Protein AF-A0A2V5VW15-F1 (afdb_monomer_lite)

Sequence (109 aa):
EGYFVGVEDPTFFDARCTRFLGVNYDDLVKRTLEGGSDDEILEWCFGRGRRPSAEEIGIWNAFLSKRGWRDEASADLEAAKKRSGLGDRVDIQTWIDLHDAEEGRTPRK

Secondary structure (DSSP, 8-state):
-----SSS-TTSHHHHHHHHHT--HHHHHHHHHT---HHHHHHHHHHHS----HHHHHHHHHHHTTTTSSSTTHHHHHHHHHHTT-TT-TT--SHHHHHHHHTTPPPP-

Foldseek 3Di:
DDDPLLPPDCPDPLNVVCVLLQHDSVVLVVVPVVPDDPVVSSVVSCVRGNDDDPVSVVVVCVCQLQALAVDPCVVVQCVVCVVLVNNVPPQQRHPVCVVCVSVVHHRDD

Radius of gyration: 15.57 Å; chains: 1; bounding box: 35×26×39 Å

pLDDT: mean 91.29, std 12.75, range [34.44, 98.44]

Structure (mmCIF, N/CA/C/O backbone):
data_AF-A0A2V5VW15-F1
#
_entry.id   AF-A0A2V5VW15-F1
#
loop_
_atom_site.group_PDB
_atom_site.id
_atom_site.type_symbol
_atom_site.label_atom_id
_atom_site.label_alt_id
_atom_site.label_comp_id
_atom_site.label_asym_id
_atom_site.label_entity_id
_atom_site.label_seq_id
_atom_site.pdbx_PDB_ins_code
_atom_site.Cartn_x
_atom_site.Cartn_y
_atom_site.Cartn_z
_atom_site.occupancy
_atom_site.B_iso_or_equiv
_atom_site.auth_seq_id
_atom_site.auth_comp_id
_atom_site.auth_asym_id
_atom_site.auth_atom_id
_atom_site.pdbx_PDB_model_num
ATOM 1 N N . GLU A 1 1 ? 17.199 -6.589 10.413 1.00 34.44 1 GLU A N 1
ATOM 2 C CA . GLU A 1 1 ? 16.660 -5.222 10.568 1.00 34.44 1 GLU A CA 1
ATOM 3 C C . GLU A 1 1 ? 16.200 -4.771 9.194 1.00 34.44 1 GLU A C 1
ATOM 5 O O . GLU A 1 1 ? 17.022 -4.789 8.289 1.00 34.44 1 GLU A O 1
ATOM 10 N N . GLY A 1 2 ? 14.905 -4.532 8.975 1.00 42.84 2 GLY A N 1
ATOM 11 C CA . GLY A 1 2 ? 14.427 -4.232 7.616 1.00 42.84 2 GLY A CA 1
ATOM 12 C C . GLY A 1 2 ? 12.933 -4.408 7.375 1.00 42.84 2 GLY A C 1
ATOM 13 O O . GLY A 1 2 ? 12.551 -4.745 6.262 1.00 42.84 2 GLY A O 1
ATOM 14 N N . TYR A 1 3 ? 12.090 -4.225 8.393 1.00 41.72 3 TYR A N 1
ATOM 15 C CA . TYR A 1 3 ? 10.654 -4.116 8.152 1.00 41.72 3 TYR A CA 1
ATOM 16 C C . TYR A 1 3 ? 10.315 -2.634 8.043 1.00 41.72 3 TYR A C 1
ATOM 18 O O . TYR A 1 3 ? 10.611 -1.860 8.952 1.00 41.72 3 TYR A O 1
ATOM 26 N N . PHE A 1 4 ? 9.756 -2.241 6.906 1.00 49.84 4 PHE A N 1
ATOM 27 C CA . PHE A 1 4 ? 9.346 -0.878 6.609 1.00 49.84 4 PHE A CA 1
ATOM 28 C C . PHE A 1 4 ? 8.139 -0.501 7.477 1.00 49.84 4 PHE A C 1
ATOM 30 O O . PHE A 1 4 ? 7.005 -0.573 7.028 1.00 49.84 4 PHE A O 1
ATOM 37 N N . VAL A 1 5 ? 8.378 -0.106 8.730 1.00 50.09 5 VAL A N 1
ATOM 38 C CA . VAL A 1 5 ? 7.361 0.176 9.766 1.00 50.09 5 VAL A CA 1
ATOM 39 C C . VAL A 1 5 ? 6.499 1.424 9.502 1.00 50.09 5 VAL A C 1
ATOM 41 O O . VAL A 1 5 ? 6.013 2.054 10.431 1.00 50.09 5 VAL A O 1
ATOM 44 N N . GLY A 1 6 ? 6.322 1.838 8.246 1.00 53.62 6 GLY A N 1
ATOM 45 C CA . GLY A 1 6 ? 5.384 2.895 7.849 1.00 53.62 6 GLY A CA 1
ATOM 46 C C . GLY A 1 6 ? 5.649 4.307 8.397 1.00 53.62 6 GLY A C 1
ATOM 47 O O . GLY A 1 6 ? 4.920 5.226 8.038 1.00 53.62 6 GLY A O 1
ATOM 48 N N . VAL A 1 7 ? 6.664 4.516 9.242 1.00 61.59 7 VAL A N 1
ATOM 49 C CA . VAL A 1 7 ? 6.944 5.821 9.872 1.00 61.59 7 VAL A CA 1
ATOM 50 C C . VAL A 1 7 ? 8.191 6.520 9.329 1.00 61.59 7 VAL A C 1
ATOM 52 O O . VAL A 1 7 ? 8.267 7.743 9.398 1.00 61.59 7 VAL A O 1
ATOM 55 N N . GLU A 1 8 ? 9.145 5.778 8.760 1.00 71.38 8 GLU A N 1
ATOM 56 C CA . GLU A 1 8 ? 10.413 6.347 8.273 1.00 71.38 8 GLU A CA 1
ATOM 57 C C . GLU A 1 8 ? 10.287 6.989 6.888 1.00 71.38 8 GLU A C 1
ATOM 59 O O . GLU A 1 8 ? 10.865 8.048 6.644 1.00 71.38 8 GLU A O 1
ATOM 64 N N . ASP A 1 9 ? 9.493 6.388 5.997 1.00 79.44 9 ASP A N 1
ATOM 65 C CA . ASP A 1 9 ? 9.215 6.929 4.669 1.00 79.44 9 ASP A CA 1
ATOM 66 C C . ASP A 1 9 ? 7.695 7.083 4.470 1.00 79.44 9 ASP A C 1
ATOM 68 O O . ASP A 1 9 ? 6.958 6.088 4.440 1.00 79.44 9 ASP A O 1
ATOM 72 N N . PRO A 1 10 ? 7.185 8.320 4.294 1.00 80.31 10 PRO A N 1
ATOM 73 C CA . PRO A 1 10 ? 5.757 8.569 4.111 1.00 80.31 10 PRO A CA 1
ATOM 74 C C . PRO A 1 10 ? 5.191 7.973 2.813 1.00 80.31 10 PRO A C 1
ATOM 76 O O . PRO A 1 10 ? 3.962 7.970 2.635 1.00 80.31 10 PRO A O 1
ATOM 79 N N . THR A 1 11 ? 6.058 7.512 1.905 1.00 84.31 11 THR A N 1
ATOM 80 C CA . THR A 1 11 ? 5.701 6.893 0.632 1.00 84.31 11 THR A CA 1
ATOM 81 C C . THR A 1 11 ? 5.426 5.393 0.732 1.00 84.31 11 THR A C 1
ATOM 83 O O . THR A 1 11 ? 4.807 4.864 -0.198 1.00 84.31 11 THR A O 1
ATOM 86 N N . PHE A 1 12 ? 5.786 4.734 1.840 1.00 87.94 12 PHE A N 1
ATOM 87 C CA . PHE A 1 12 ? 5.498 3.316 2.066 1.00 87.94 12 PHE A CA 1
ATOM 88 C C . PHE A 1 12 ? 4.003 3.027 2.186 1.00 87.94 12 PHE A C 1
ATOM 90 O O . PHE A 1 12 ? 3.201 3.886 2.565 1.00 87.94 12 PHE A O 1
ATOM 97 N N . PHE A 1 13 ? 3.615 1.795 1.856 1.00 91.81 13 PHE A N 1
ATOM 98 C CA . PHE A 1 13 ? 2.209 1.398 1.831 1.00 91.81 13 PHE A CA 1
ATOM 99 C C . PHE A 1 13 ? 1.540 1.496 3.194 1.00 91.81 13 PHE A C 1
ATOM 101 O O . PHE A 1 13 ? 0.457 2.072 3.267 1.00 91.81 13 PHE A O 1
ATOM 108 N N . ASP A 1 14 ? 2.207 1.081 4.266 1.00 90.81 14 ASP A N 1
ATOM 109 C CA . ASP A 1 14 ? 1.658 1.175 5.621 1.00 90.81 14 ASP A CA 1
ATOM 110 C C . ASP A 1 14 ? 1.443 2.635 6.045 1.00 90.81 14 ASP A C 1
ATOM 112 O O . ASP A 1 14 ? 0.385 2.997 6.570 1.00 90.81 14 ASP A O 1
ATOM 116 N N . ALA A 1 15 ? 2.397 3.512 5.713 1.00 89.75 15 ALA A N 1
ATOM 117 C CA . ALA A 1 15 ? 2.302 4.954 5.941 1.00 89.75 15 ALA A CA 1
ATOM 118 C C . ALA A 1 15 ? 1.106 5.569 5.200 1.00 89.75 15 ALA A C 1
ATOM 120 O O . ALA A 1 15 ? 0.376 6.422 5.712 1.00 89.75 15 ALA A O 1
ATOM 121 N N . ARG A 1 16 ? 0.906 5.155 3.945 1.00 92.50 16 ARG A N 1
ATOM 122 C CA . ARG A 1 16 ? -0.195 5.639 3.110 1.00 92.50 16 ARG A CA 1
ATOM 123 C C . ARG A 1 16 ? -1.539 5.074 3.556 1.00 92.50 16 ARG A C 1
ATOM 125 O O . ARG A 1 16 ? -2.500 5.835 3.584 1.00 92.50 16 ARG A O 1
ATOM 132 N N . CYS A 1 17 ? -1.596 3.805 3.947 1.00 94.88 17 CYS A N 1
ATOM 133 C CA . CYS A 1 17 ? -2.798 3.138 4.437 1.00 94.88 17 CYS A CA 1
ATOM 134 C C . CYS A 1 17 ? -3.282 3.759 5.754 1.00 94.88 17 CYS A C 1
ATOM 136 O O . CYS A 1 17 ? -4.435 4.171 5.864 1.00 94.88 17 CYS A O 1
ATOM 138 N N . THR A 1 18 ? -2.385 3.938 6.726 1.00 93.69 18 THR A N 1
ATOM 139 C CA . THR A 1 18 ? -2.719 4.577 8.010 1.00 93.69 18 THR A CA 1
ATOM 140 C C . THR A 1 18 ? -3.194 6.018 7.829 1.00 93.69 18 THR A C 1
ATOM 142 O O . THR A 1 18 ? -4.206 6.408 8.410 1.00 93.69 18 THR A O 1
ATOM 145 N N . ARG A 1 19 ? -2.570 6.792 6.931 1.00 92.69 19 ARG A N 1
ATOM 146 C CA . ARG A 1 19 ? -3.049 8.135 6.556 1.00 92.69 19 ARG A CA 1
ATOM 147 C C . ARG A 1 19 ? -4.397 8.106 5.841 1.00 92.69 19 ARG A C 1
ATOM 149 O O . ARG A 1 19 ? -5.244 8.952 6.113 1.00 92.69 19 ARG A O 1
ATOM 156 N N . PHE A 1 20 ? -4.606 7.144 4.945 1.00 95.75 20 PHE A N 1
ATOM 157 C CA . PHE A 1 20 ? -5.882 6.948 4.265 1.00 95.75 20 PHE A CA 1
ATOM 158 C C . PHE A 1 20 ? -7.004 6.647 5.265 1.00 95.75 20 PHE A C 1
ATOM 160 O O . PHE A 1 20 ? -8.093 7.188 5.103 1.00 95.75 20 PHE A O 1
ATOM 167 N N . LEU A 1 21 ? -6.732 5.879 6.323 1.00 96.62 21 LEU A N 1
ATOM 168 C CA . LEU A 1 21 ? -7.676 5.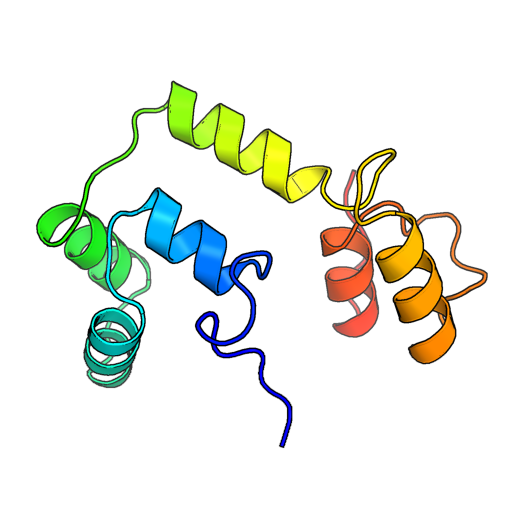584 7.408 1.00 96.62 21 LEU A CA 1
ATOM 169 C C . LEU A 1 21 ? -7.721 6.660 8.507 1.00 96.62 21 LEU A C 1
ATOM 171 O O . LEU A 1 21 ? -8.620 6.641 9.341 1.00 96.62 21 LEU A O 1
ATOM 175 N N . GLY A 1 22 ? -6.789 7.617 8.513 1.00 95.38 22 GLY A N 1
ATOM 176 C CA . GLY A 1 22 ? -6.691 8.650 9.547 1.00 95.38 22 GLY A CA 1
ATOM 177 C C . GLY A 1 22 ? -6.269 8.114 10.919 1.00 95.38 22 GLY A C 1
ATOM 178 O O . GLY A 1 22 ? -6.671 8.672 11.936 1.00 95.38 22 GLY A O 1
ATOM 179 N N . VAL A 1 23 ? -5.494 7.030 10.958 1.00 94.88 23 VAL A N 1
ATOM 180 C CA . VAL A 1 23 ? -5.072 6.346 12.189 1.00 94.88 23 VAL A CA 1
ATOM 181 C C . VAL A 1 23 ? -3.567 6.521 12.391 1.00 94.88 23 VAL A C 1
ATOM 183 O O . VAL A 1 23 ? -2.802 6.540 11.430 1.00 94.88 23 VAL A O 1
ATOM 186 N N . ASN A 1 24 ? -3.124 6.663 13.641 1.00 91.38 24 ASN A N 1
ATOM 187 C CA . ASN A 1 24 ? -1.700 6.644 13.971 1.00 91.38 24 ASN A CA 1
ATOM 188 C C . ASN A 1 24 ? -1.158 5.201 13.921 1.00 91.38 24 ASN A C 1
ATOM 190 O O . ASN A 1 24 ? -1.772 4.293 14.479 1.00 91.38 24 ASN A O 1
ATOM 194 N N .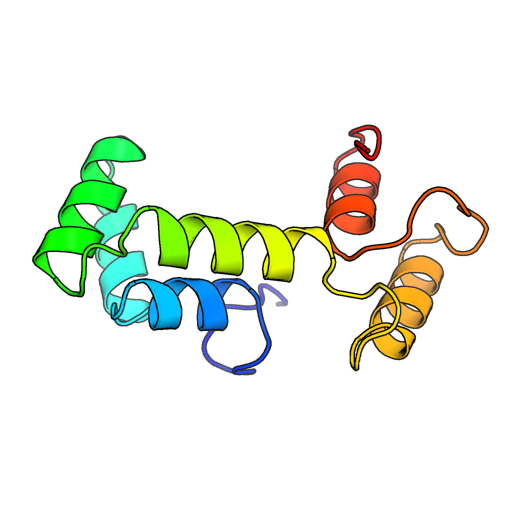 TYR A 1 25 ? -0.008 4.994 13.273 1.00 90.56 25 TYR A N 1
ATOM 195 C CA . TYR A 1 25 ? 0.583 3.664 13.097 1.00 90.56 25 TYR A CA 1
ATOM 196 C C . TYR A 1 25 ? 0.909 2.970 14.431 1.00 90.56 25 TYR A C 1
ATOM 198 O O . TYR A 1 25 ? 0.561 1.806 14.605 1.00 90.56 25 TYR A O 1
ATOM 206 N N . ASP A 1 26 ? 1.491 3.679 15.403 1.00 90.31 26 ASP A N 1
ATOM 207 C CA . ASP A 1 26 ? 1.863 3.093 16.699 1.00 90.31 26 ASP A CA 1
ATOM 208 C C . ASP A 1 26 ? 0.635 2.660 17.510 1.00 90.31 26 ASP A C 1
ATOM 210 O O . ASP A 1 26 ? 0.672 1.653 18.220 1.00 90.31 26 ASP A O 1
ATOM 214 N N . ASP A 1 27 ? -0.469 3.404 17.401 1.00 93.12 27 ASP A N 1
ATOM 215 C CA . ASP A 1 27 ? -1.746 3.025 18.010 1.00 93.12 27 ASP A CA 1
ATOM 216 C C . ASP A 1 27 ? -2.329 1.773 17.334 1.00 93.12 27 ASP A C 1
ATOM 218 O O . ASP A 1 27 ? -2.813 0.875 18.026 1.00 93.12 27 ASP A O 1
ATOM 222 N N . LEU A 1 28 ? -2.244 1.680 16.001 1.00 94.25 28 LEU A N 1
ATOM 223 C CA . LEU A 1 28 ? -2.681 0.496 15.256 1.00 94.25 28 LEU A CA 1
ATOM 224 C C . LEU A 1 28 ? -1.845 -0.739 15.618 1.00 94.25 28 LEU A C 1
ATOM 226 O O . LEU A 1 28 ? -2.415 -1.797 15.862 1.00 94.25 28 LEU A O 1
ATOM 230 N N . VAL A 1 29 ? -0.518 -0.616 15.730 1.00 93.81 29 VAL A N 1
ATOM 231 C CA . VAL A 1 29 ? 0.354 -1.728 16.153 1.00 93.81 29 VAL A CA 1
ATOM 232 C C . VAL A 1 29 ? -0.073 -2.266 17.516 1.00 93.81 29 VAL A C 1
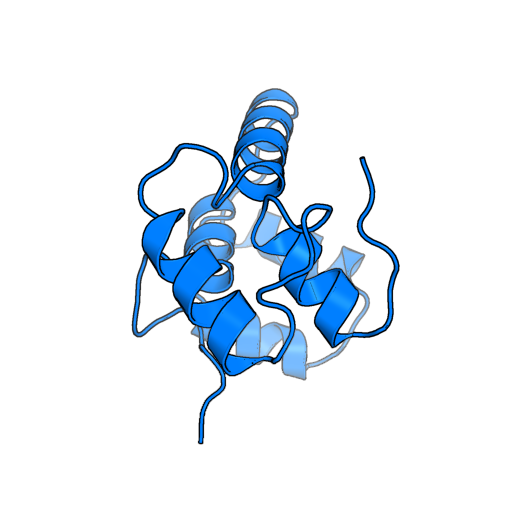ATOM 234 O O . VAL A 1 29 ? -0.254 -3.474 17.668 1.00 93.81 29 VAL A O 1
ATOM 237 N N . LYS A 1 30 ? -0.279 -1.382 18.501 1.00 95.62 30 LYS A N 1
ATOM 238 C CA . LYS A 1 30 ? -0.741 -1.787 19.837 1.00 95.62 30 LYS A CA 1
ATOM 239 C C . LYS A 1 30 ? -2.081 -2.513 19.758 1.00 95.62 30 LYS A C 1
ATOM 241 O O . LYS A 1 30 ? -2.198 -3.599 20.314 1.00 95.62 30 LYS A O 1
ATOM 246 N N . ARG A 1 31 ? -3.050 -1.957 19.019 1.00 96.19 31 ARG A N 1
ATOM 247 C CA . ARG A 1 31 ? -4.372 -2.572 18.851 1.00 96.19 31 ARG A CA 1
ATOM 248 C C . ARG A 1 31 ? -4.285 -3.955 18.207 1.00 96.19 31 ARG A C 1
ATOM 250 O O . ARG A 1 31 ? -4.964 -4.866 18.666 1.00 96.19 31 ARG A O 1
ATOM 257 N N . THR A 1 32 ? -3.478 -4.127 17.165 1.00 95.44 32 THR A N 1
ATOM 258 C CA . THR A 1 32 ? -3.326 -5.415 16.472 1.00 95.44 32 THR A CA 1
ATOM 259 C C . THR A 1 32 ? -2.694 -6.476 17.376 1.00 95.44 32 THR A C 1
ATOM 261 O O . THR A 1 32 ? -3.106 -7.633 17.345 1.00 95.44 32 THR A O 1
ATOM 264 N N . LEU A 1 33 ? -1.735 -6.095 18.228 1.00 97.19 33 LEU A N 1
ATOM 265 C CA . LEU A 1 33 ? -1.078 -7.013 19.169 1.00 97.19 33 LEU A CA 1
ATOM 266 C C . LEU A 1 33 ? -2.004 -7.529 20.283 1.00 97.19 33 LEU A C 1
ATOM 268 O O . LEU A 1 33 ? -1.707 -8.558 20.886 1.00 97.19 33 LEU A O 1
ATOM 272 N N . GLU A 1 34 ? -3.132 -6.862 20.537 1.00 97.44 34 GLU A N 1
ATOM 273 C CA . GLU A 1 34 ? -4.184 -7.360 21.436 1.00 97.44 34 GLU A CA 1
ATOM 274 C C . GLU A 1 34 ? -4.983 -8.531 20.824 1.00 97.44 34 GLU A C 1
ATOM 276 O O . GLU A 1 34 ? -5.734 -9.202 21.533 1.00 97.44 34 GLU A O 1
ATOM 281 N N . GLY A 1 35 ? -4.805 -8.812 19.526 1.00 95.81 35 GLY A N 1
ATOM 282 C CA . GLY A 1 35 ? -5.521 -9.850 18.787 1.00 95.81 35 GLY A CA 1
ATOM 283 C C . GLY A 1 35 ? -6.896 -9.406 18.271 1.00 95.81 35 GLY A C 1
ATOM 284 O O . GLY A 1 35 ? -7.290 -8.241 18.378 1.00 95.81 35 GLY A O 1
ATOM 285 N N . GLY A 1 36 ? -7.630 -10.354 17.686 1.00 95.62 36 GLY A N 1
ATOM 286 C CA . GLY A 1 36 ? -8.919 -10.125 17.023 1.00 95.62 36 GLY A CA 1
ATOM 287 C C . GLY A 1 36 ? -8.881 -10.481 15.538 1.00 95.62 36 GLY A C 1
ATOM 288 O O . GLY A 1 36 ? -7.851 -10.910 15.018 1.00 95.62 36 GLY A O 1
ATOM 289 N N . SER A 1 37 ? -10.021 -10.338 14.870 1.00 97.75 37 SER A N 1
ATOM 290 C CA . SER A 1 37 ? -10.135 -10.513 13.422 1.00 97.75 37 SER A CA 1
ATOM 291 C C . SER A 1 37 ? -9.774 -9.237 12.656 1.00 97.75 37 SER A C 1
ATOM 293 O O . SER A 1 37 ? -9.795 -8.131 13.204 1.00 97.75 37 SER A O 1
ATOM 295 N N . ASP A 1 38 ? -9.505 -9.383 11.359 1.00 96.75 38 ASP A N 1
ATOM 296 C CA . ASP A 1 38 ? -9.257 -8.248 10.464 1.00 96.75 38 ASP A CA 1
ATOM 297 C C . ASP A 1 38 ? -10.438 -7.263 10.454 1.00 96.75 38 ASP A C 1
ATOM 299 O O . ASP A 1 38 ? -10.230 -6.051 10.491 1.00 96.75 38 ASP A O 1
ATOM 303 N N . ASP A 1 39 ? -11.675 -7.771 10.484 1.00 97.62 39 ASP A N 1
ATOM 304 C CA . ASP A 1 39 ? -12.890 -6.949 10.522 1.00 97.62 39 ASP A CA 1
ATOM 305 C C . ASP A 1 39 ? -13.001 -6.152 11.832 1.00 97.62 39 ASP A C 1
ATOM 307 O O . ASP A 1 39 ? -13.379 -4.979 11.820 1.00 97.62 39 ASP A O 1
ATOM 311 N N . GLU A 1 40 ? -12.635 -6.754 12.970 1.00 98.06 40 GLU A N 1
ATOM 312 C CA . GLU A 1 40 ? -12.636 -6.076 14.274 1.00 98.06 40 GLU A CA 1
ATOM 313 C C . GLU A 1 40 ? -11.582 -4.966 14.343 1.00 98.06 40 GLU A C 1
ATOM 315 O O . GLU A 1 40 ? -11.825 -3.900 14.917 1.00 98.06 40 GLU A O 1
ATOM 320 N N . ILE A 1 41 ? -10.405 -5.203 13.762 1.00 98.00 41 ILE A N 1
ATOM 321 C CA . ILE A 1 41 ? -9.333 -4.206 13.694 1.00 98.00 41 ILE A CA 1
ATOM 322 C C . ILE A 1 41 ? -9.716 -3.088 12.715 1.00 98.00 41 ILE A C 1
ATOM 324 O O . ILE A 1 41 ? -9.516 -1.909 13.017 1.00 98.00 41 ILE A O 1
ATOM 328 N N . LEU A 1 42 ? -10.320 -3.423 11.573 1.00 97.12 42 LEU A N 1
ATOM 329 C CA . LEU A 1 42 ? -10.775 -2.445 10.588 1.00 97.12 42 LEU A CA 1
ATOM 330 C C . LEU A 1 42 ? -11.888 -1.545 11.141 1.00 97.12 42 LEU A C 1
ATOM 332 O O . LEU A 1 42 ? -11.834 -0.32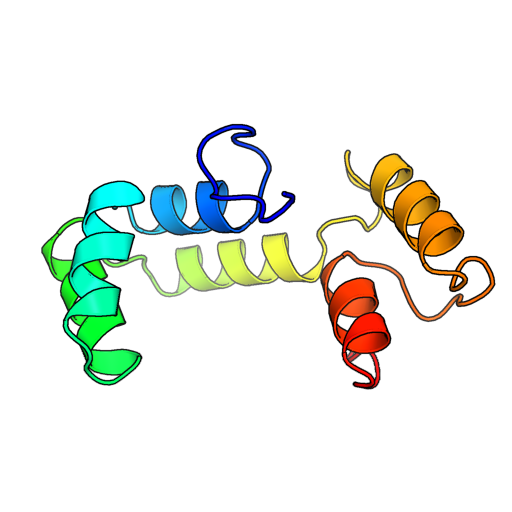5 10.973 1.00 97.12 42 LEU A O 1
ATOM 336 N N . GLU A 1 43 ? -12.867 -2.112 11.846 1.00 98.12 43 GLU A N 1
ATOM 337 C CA . GLU A 1 43 ? -13.918 -1.323 12.495 1.00 98.12 43 GLU A CA 1
ATOM 338 C C . GLU A 1 43 ? -13.337 -0.405 13.579 1.00 98.12 43 GLU A C 1
ATOM 340 O O . GLU A 1 43 ? -13.710 0.767 13.678 1.00 98.12 43 GLU A O 1
ATOM 345 N N . TRP A 1 44 ? -12.351 -0.888 14.341 1.00 98.06 44 TRP A N 1
ATOM 346 C CA . TRP A 1 44 ? -11.620 -0.047 15.288 1.00 98.06 44 TRP A CA 1
ATOM 347 C C . TRP A 1 44 ? -10.913 1.129 14.591 1.00 98.06 44 TRP A C 1
ATOM 349 O O . TRP A 1 44 ? -11.007 2.266 15.064 1.00 98.06 44 TRP A O 1
ATOM 359 N N . CYS A 1 45 ? -10.276 0.897 13.437 1.00 97.69 45 CYS A N 1
ATOM 360 C CA . CYS A 1 45 ? -9.668 1.962 12.635 1.00 97.69 45 CYS A CA 1
ATOM 361 C C . CYS A 1 45 ? -10.700 3.019 12.222 1.00 97.69 45 CYS A C 1
ATOM 363 O O . CYS A 1 45 ? -10.427 4.215 12.330 1.00 97.69 45 CYS A O 1
ATOM 365 N N . PHE A 1 46 ? -11.898 2.602 11.801 1.00 97.56 46 PHE A N 1
ATOM 366 C CA . PHE A 1 46 ? -12.974 3.526 11.436 1.00 97.56 46 PHE A CA 1
ATOM 367 C C . PHE A 1 46 ? -13.469 4.363 12.617 1.00 97.56 46 PHE A C 1
ATOM 369 O O . PHE A 1 46 ? -13.781 5.539 12.428 1.00 97.56 46 PHE A O 1
ATOM 376 N N . GLY A 1 47 ? -13.523 3.783 13.819 1.00 96.62 47 GLY A N 1
ATOM 377 C CA . GLY A 1 47 ? -13.908 4.495 15.038 1.00 96.62 47 GLY A CA 1
ATOM 378 C C . GLY A 1 47 ? -12.84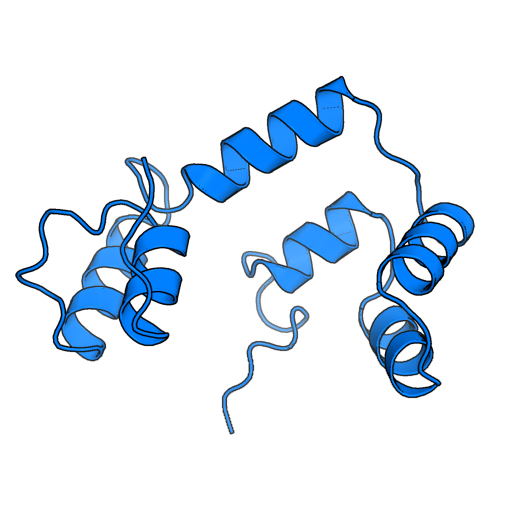6 5.475 15.548 1.00 96.62 47 GLY A C 1
ATOM 379 O O . GLY A 1 47 ? -13.188 6.499 16.138 1.00 96.62 47 GLY A O 1
ATOM 380 N N . ARG A 1 48 ? -11.557 5.181 15.330 1.00 94.25 48 ARG A N 1
ATOM 381 C CA . ARG A 1 48 ? -10.433 6.016 15.789 1.00 94.25 48 ARG A CA 1
ATOM 382 C C . ARG A 1 48 ? -10.036 7.104 14.790 1.00 94.25 48 ARG A C 1
ATOM 384 O O . ARG A 1 48 ? -9.589 8.168 15.214 1.00 94.25 48 ARG A O 1
ATOM 391 N N . GLY A 1 49 ? -10.161 6.815 13.499 1.00 95.69 49 GLY A N 1
ATOM 392 C CA . GLY A 1 49 ? -9.796 7.699 12.399 1.00 95.69 49 GLY A CA 1
ATOM 393 C C . GLY A 1 49 ? -11.020 8.125 11.601 1.00 95.69 49 GLY A C 1
ATOM 394 O O . GLY A 1 49 ? -11.828 8.935 12.055 1.00 95.69 49 GLY A O 1
ATOM 395 N N . ARG A 1 50 ? -11.145 7.597 10.383 1.00 96.06 50 ARG A N 1
ATOM 396 C CA . ARG A 1 50 ? -12.288 7.851 9.503 1.00 96.06 50 ARG A CA 1
ATOM 397 C C . ARG A 1 50 ? -12.712 6.587 8.770 1.00 96.06 50 ARG A C 1
ATOM 399 O O . ARG A 1 50 ? -11.902 5.698 8.528 1.00 96.06 50 ARG A O 1
ATOM 406 N N . ARG A 1 51 ? -13.966 6.568 8.320 1.00 97.88 51 ARG A N 1
ATOM 407 C CA . ARG A 1 51 ? -14.487 5.574 7.378 1.00 97.88 51 ARG A CA 1
ATOM 408 C C . ARG A 1 51 ? -14.528 6.177 5.970 1.00 97.88 51 ARG A C 1
ATOM 410 O O . ARG A 1 51 ? -15.372 7.041 5.733 1.00 97.88 51 ARG A O 1
ATOM 417 N N . PRO A 1 52 ? -13.639 5.766 5.051 1.00 97.81 52 PRO A N 1
ATOM 418 C CA . PRO A 1 52 ? -13.660 6.269 3.685 1.00 97.81 52 PRO A CA 1
ATOM 419 C C . PRO A 1 52 ? -14.947 5.865 2.955 1.00 97.81 52 PRO A C 1
ATOM 421 O O . PRO A 1 52 ? -15.520 4.803 3.209 1.00 97.81 52 PRO A O 1
ATOM 424 N N . SER A 1 53 ? -15.401 6.711 2.035 1.00 98.25 53 SER A N 1
ATOM 425 C CA . SER A 1 53 ? -16.537 6.419 1.165 1.00 98.25 53 SER A CA 1
ATOM 426 C C . SER A 1 53 ? -16.190 5.341 0.131 1.00 98.25 53 SER A C 1
ATOM 428 O O . SER A 1 53 ? -15.022 5.046 -0.125 1.00 98.25 53 SER A O 1
ATOM 430 N N . ALA A 1 54 ? -17.208 4.779 -0.527 1.00 98.19 54 ALA A N 1
ATOM 431 C CA . ALA A 1 54 ? -16.996 3.818 -1.611 1.00 98.19 54 ALA A CA 1
ATOM 432 C C . ALA A 1 54 ? -16.142 4.394 -2.759 1.00 98.19 54 ALA A C 1
ATOM 434 O O . ALA A 1 54 ? -15.322 3.680 -3.334 1.00 98.19 54 ALA A O 1
ATOM 435 N N . GLU A 1 55 ? -16.298 5.685 -3.067 1.00 98.44 55 GLU A N 1
ATOM 436 C CA . GLU A 1 55 ? -15.486 6.373 -4.077 1.00 98.44 55 GLU A CA 1
ATOM 437 C C . GLU A 1 55 ? -14.026 6.493 -3.630 1.00 98.44 55 GLU A C 1
ATOM 439 O O . GLU A 1 55 ? -13.118 6.149 -4.385 1.00 98.44 55 GLU A O 1
ATOM 444 N N . GLU A 1 56 ? -13.788 6.911 -2.385 1.00 98.19 56 GLU A N 1
ATOM 445 C CA . GLU A 1 56 ? -12.435 7.039 -1.838 1.00 98.19 56 GLU A CA 1
ATOM 446 C C . GLU A 1 56 ? -11.713 5.688 -1.787 1.00 98.19 56 GLU A C 1
ATOM 448 O O . GLU A 1 56 ? -10.529 5.615 -2.115 1.00 98.19 56 GLU A O 1
ATOM 453 N N . ILE A 1 57 ? -12.427 4.613 -1.434 1.00 98.06 57 ILE A N 1
ATOM 454 C CA . ILE A 1 57 ? -11.916 3.235 -1.484 1.00 98.06 57 ILE A CA 1
ATOM 455 C C . ILE A 1 57 ? -11.570 2.847 -2.924 1.00 98.06 57 ILE A C 1
ATOM 457 O O . ILE A 1 57 ? -10.505 2.283 -3.168 1.00 98.06 57 ILE A O 1
ATOM 461 N N . GLY A 1 58 ? -12.433 3.171 -3.890 1.00 98.25 58 GLY A N 1
ATOM 462 C CA . GLY A 1 58 ? -12.176 2.916 -5.307 1.00 98.25 58 GLY A CA 1
ATOM 463 C C . GLY A 1 58 ? -10.913 3.618 -5.812 1.00 98.25 58 GLY A C 1
ATOM 464 O O . GLY A 1 58 ? -10.070 2.988 -6.452 1.00 98.25 58 GLY A O 1
ATOM 465 N N . ILE A 1 59 ? -10.745 4.899 -5.474 1.00 98.06 59 ILE A N 1
ATOM 466 C CA . ILE A 1 59 ? -9.557 5.691 -5.824 1.00 98.06 59 ILE A CA 1
ATOM 467 C C . ILE A 1 59 ? -8.306 5.110 -5.158 1.00 98.06 59 ILE A C 1
ATOM 469 O O . ILE A 1 59 ? -7.286 4.931 -5.824 1.00 98.06 59 ILE A O 1
ATOM 473 N N . TRP A 1 60 ? -8.384 4.778 -3.868 1.00 97.25 60 TRP A N 1
ATOM 474 C CA . TRP A 1 60 ? -7.283 4.169 -3.122 1.00 97.25 60 TRP A CA 1
ATOM 475 C C . TRP A 1 60 ? -6.836 2.838 -3.733 1.00 97.25 60 TRP A C 1
ATOM 477 O O . TRP A 1 60 ? -5.652 2.653 -4.013 1.00 97.25 60 TRP A O 1
ATOM 487 N N . ASN A 1 61 ? -7.781 1.944 -4.024 1.00 96.12 61 ASN A N 1
ATOM 488 C CA . ASN A 1 61 ? -7.493 0.654 -4.644 1.00 96.12 61 ASN A CA 1
ATOM 489 C C . ASN A 1 61 ? -6.886 0.826 -6.043 1.00 96.12 61 ASN A C 1
ATOM 491 O O . ASN A 1 61 ? -5.931 0.133 -6.393 1.00 96.12 61 ASN A O 1
ATOM 495 N N . ALA A 1 62 ? -7.394 1.770 -6.841 1.00 95.94 62 ALA A N 1
ATOM 496 C CA . ALA A 1 62 ? -6.852 2.069 -8.165 1.00 95.94 62 ALA A CA 1
ATOM 497 C C . ALA A 1 62 ? -5.431 2.652 -8.104 1.00 95.94 62 ALA A C 1
ATOM 499 O O . ALA A 1 62 ? -4.614 2.349 -8.971 1.00 95.94 62 ALA A O 1
ATOM 500 N N . PHE A 1 63 ? -5.138 3.474 -7.095 1.00 95.38 63 PHE A N 1
ATOM 501 C CA . PHE A 1 63 ? -3.795 3.988 -6.840 1.00 95.38 63 PHE A CA 1
ATOM 502 C C . PHE A 1 63 ? -2.838 2.856 -6.445 1.00 95.38 63 PHE A C 1
ATOM 504 O O . PHE A 1 63 ? -1.791 2.692 -7.068 1.00 95.38 63 PHE A O 1
ATOM 511 N N . LEU A 1 64 ? -3.209 2.048 -5.447 1.00 94.31 64 LEU A N 1
ATOM 512 C CA . LEU A 1 64 ? -2.341 1.006 -4.898 1.00 94.31 64 LEU A CA 1
ATOM 513 C C . LEU A 1 64 ? -2.047 -0.093 -5.930 1.00 94.31 64 LEU A C 1
ATOM 515 O O . LEU A 1 64 ? -0.893 -0.470 -6.112 1.00 94.31 64 LEU A O 1
ATOM 519 N N . SER A 1 65 ? -3.074 -0.536 -6.665 1.00 94.44 65 SER A N 1
ATOM 520 C CA . SER A 1 65 ? -2.959 -1.572 -7.707 1.00 94.44 65 SER A CA 1
ATOM 521 C C . SER A 1 65 ? -2.101 -1.179 -8.904 1.00 94.44 65 SER A C 1
ATOM 523 O O . SER A 1 65 ? -1.707 -2.051 -9.664 1.00 94.44 65 SER A O 1
ATOM 525 N N . LYS A 1 66 ? -1.806 0.111 -9.092 1.00 95.69 66 LYS A N 1
ATOM 526 C CA . LYS A 1 66 ? -0.995 0.611 -10.213 1.00 95.69 66 LYS A CA 1
ATOM 527 C C . LYS A 1 66 ? 0.334 1.202 -9.764 1.00 95.69 66 LYS A C 1
ATOM 529 O O . LYS A 1 66 ? 1.086 1.690 -10.605 1.00 95.69 66 LYS A O 1
ATOM 534 N N . ARG A 1 67 ? 0.644 1.171 -8.464 1.00 95.69 67 ARG A N 1
ATOM 535 C CA . ARG A 1 67 ? 1.881 1.756 -7.951 1.00 95.69 67 ARG A CA 1
ATOM 536 C C . ARG A 1 67 ? 3.093 1.088 -8.602 1.00 95.69 67 ARG A C 1
ATOM 538 O O . ARG A 1 67 ? 3.242 -0.131 -8.547 1.00 95.69 67 ARG A O 1
ATOM 545 N N . GLY A 1 68 ? 3.991 1.896 -9.152 1.00 95.44 68 GLY A N 1
ATOM 546 C CA . GLY A 1 68 ? 5.169 1.458 -9.898 1.00 95.44 68 GLY A CA 1
ATOM 547 C C . GLY A 1 68 ? 4.946 1.410 -11.411 1.00 95.44 68 GLY A C 1
ATOM 548 O O . GLY A 1 68 ? 5.922 1.382 -12.161 1.00 95.44 68 GLY A O 1
ATOM 549 N N . TRP A 1 69 ? 3.701 1.485 -11.891 1.00 96.56 69 TRP A N 1
ATOM 550 C CA . TRP A 1 69 ? 3.399 1.507 -13.319 1.00 96.56 69 TRP A CA 1
ATOM 551 C C . TRP A 1 69 ? 3.265 2.938 -13.842 1.00 96.56 69 TRP A C 1
ATOM 553 O O . TRP A 1 69 ? 2.251 3.605 -13.641 1.00 96.56 69 TRP A O 1
ATOM 563 N N . ARG A 1 70 ? 4.288 3.391 -14.579 1.00 95.69 70 ARG A N 1
ATOM 564 C CA . ARG A 1 70 ? 4.361 4.731 -15.196 1.00 95.69 70 ARG A CA 1
ATOM 565 C C . ARG A 1 70 ? 4.156 5.872 -14.190 1.00 95.69 70 ARG A C 1
ATOM 567 O O . ARG A 1 70 ? 3.535 6.882 -14.519 1.00 95.69 70 ARG A O 1
ATOM 574 N N . ASP A 1 71 ? 4.697 5.711 -12.990 1.00 95.50 71 ASP A N 1
ATOM 575 C CA . ASP A 1 71 ? 4.612 6.679 -11.898 1.00 95.50 71 ASP A CA 1
ATOM 576 C C . ASP A 1 71 ? 5.995 6.917 -11.265 1.00 95.50 71 ASP A C 1
ATOM 578 O O . ASP A 1 71 ? 7.006 6.388 -11.737 1.00 95.50 71 ASP A O 1
ATOM 582 N N . GLU A 1 72 ? 6.073 7.714 -10.192 1.00 93.69 72 GLU A N 1
ATOM 583 C CA . GLU A 1 72 ? 7.373 8.046 -9.601 1.00 93.69 72 GLU A CA 1
ATOM 584 C C . GLU A 1 72 ? 8.140 6.855 -8.990 1.00 93.69 72 GLU A C 1
ATOM 586 O O . GLU A 1 72 ? 9.337 6.989 -8.769 1.00 93.69 72 GLU A O 1
ATOM 591 N N . ALA A 1 73 ? 7.511 5.694 -8.739 1.00 94.06 73 ALA A N 1
ATOM 592 C CA . ALA A 1 73 ? 8.220 4.515 -8.217 1.00 94.06 73 ALA A CA 1
ATOM 593 C C . ALA A 1 73 ? 8.587 3.497 -9.291 1.00 94.06 73 ALA A C 1
ATOM 595 O O . ALA A 1 73 ? 9.078 2.422 -8.948 1.00 94.06 73 ALA A O 1
ATOM 596 N N . SER A 1 74 ? 8.386 3.796 -10.576 1.00 96.00 74 SER A N 1
ATOM 597 C CA . SER A 1 74 ? 8.794 2.880 -11.645 1.00 96.00 74 SER A CA 1
ATOM 598 C C . SER A 1 74 ? 10.291 2.555 -11.594 1.00 96.00 74 SER A C 1
ATOM 600 O O . SER A 1 74 ? 10.675 1.402 -11.769 1.00 96.00 74 SER A O 1
ATOM 602 N N . ALA A 1 75 ? 11.147 3.544 -11.312 1.00 95.88 75 ALA A N 1
ATOM 603 C CA . ALA A 1 75 ? 12.590 3.317 -11.219 1.00 95.88 75 ALA A CA 1
ATOM 604 C C . ALA A 1 75 ? 12.960 2.421 -10.024 1.00 95.88 75 ALA A C 1
ATOM 606 O O . ALA A 1 75 ? 13.759 1.492 -10.169 1.00 95.88 75 ALA A O 1
ATOM 607 N N . ASP A 1 76 ? 12.342 2.666 -8.868 1.00 94.75 76 ASP A N 1
ATOM 608 C CA . ASP A 1 76 ? 12.593 1.896 -7.650 1.00 94.75 76 ASP A CA 1
ATOM 609 C C . ASP A 1 76 ? 12.068 0.463 -7.761 1.00 94.75 76 ASP A C 1
ATOM 611 O O . ASP A 1 76 ? 12.741 -0.463 -7.306 1.00 94.75 76 ASP A O 1
ATOM 615 N N . LEU A 1 77 ? 10.922 0.268 -8.424 1.00 96.19 77 LEU A N 1
ATOM 616 C CA . LEU A 1 77 ? 10.372 -1.051 -8.734 1.00 96.19 77 LEU A CA 1
ATOM 617 C C . LEU A 1 77 ? 11.341 -1.861 -9.602 1.00 96.19 77 LEU A C 1
ATOM 619 O O . LEU A 1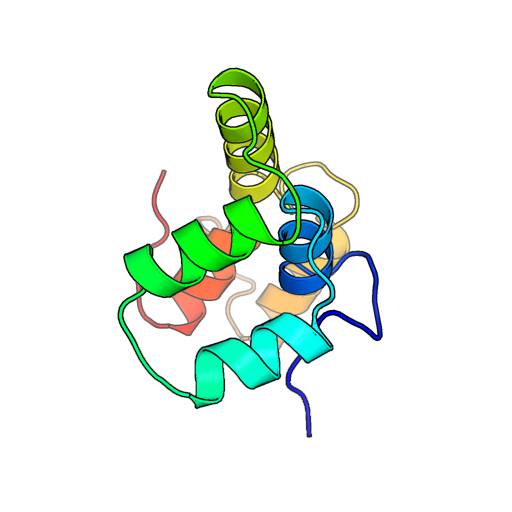 77 ? 11.656 -3.002 -9.278 1.00 96.19 77 LEU A O 1
ATOM 623 N N . GLU A 1 78 ? 11.863 -1.274 -10.681 1.00 96.88 78 GLU A N 1
ATOM 624 C CA . GLU A 1 78 ? 12.828 -1.951 -11.557 1.00 96.88 78 GLU A CA 1
ATOM 625 C C . GLU A 1 78 ? 14.141 -2.276 -10.831 1.00 96.88 78 GLU A C 1
ATOM 627 O O . GLU A 1 78 ? 14.737 -3.337 -11.041 1.00 96.88 78 GLU A O 1
ATOM 632 N N . ALA A 1 79 ? 14.589 -1.401 -9.928 1.00 96.62 79 ALA A N 1
ATOM 633 C CA . ALA A 1 79 ? 15.729 -1.689 -9.067 1.00 96.62 79 ALA A CA 1
ATOM 634 C C . ALA A 1 79 ? 15.427 -2.833 -8.080 1.00 96.62 79 ALA A C 1
ATOM 636 O O . ALA A 1 79 ? 16.280 -3.699 -7.881 1.00 96.62 79 ALA A O 1
ATOM 637 N N . ALA A 1 80 ? 14.231 -2.866 -7.486 1.00 95.81 80 ALA A N 1
ATOM 638 C CA . ALA A 1 80 ? 13.797 -3.925 -6.578 1.00 95.81 80 ALA A CA 1
ATOM 639 C C . ALA A 1 80 ? 13.698 -5.280 -7.287 1.00 95.81 80 ALA A C 1
ATOM 641 O O . ALA A 1 80 ? 14.335 -6.231 -6.843 1.00 95.81 80 ALA A O 1
ATOM 642 N N . LYS A 1 81 ? 13.050 -5.340 -8.458 1.00 96.88 81 LYS A N 1
ATOM 643 C CA . LYS A 1 81 ? 12.996 -6.540 -9.311 1.00 96.88 81 LYS A CA 1
ATOM 644 C C . LYS A 1 81 ? 14.382 -7.132 -9.556 1.00 96.88 81 LYS A C 1
ATOM 646 O O . LYS A 1 81 ? 14.574 -8.336 -9.412 1.00 96.88 81 LYS A O 1
ATOM 651 N N . LYS A 1 82 ? 15.369 -6.292 -9.892 1.00 96.94 82 LYS A N 1
ATOM 652 C CA . LYS A 1 82 ? 16.759 -6.735 -10.099 1.00 96.94 82 LYS A CA 1
ATOM 653 C C . LYS A 1 82 ? 17.387 -7.297 -8.826 1.00 96.94 82 LYS A C 1
ATOM 655 O O . LYS A 1 82 ? 18.032 -8.340 -8.896 1.00 96.94 82 LYS A O 1
ATOM 660 N N . ARG A 1 83 ? 17.195 -6.640 -7.675 1.00 96.19 83 ARG A N 1
ATOM 661 C CA . ARG A 1 83 ? 17.712 -7.119 -6.378 1.00 96.19 83 ARG A CA 1
ATOM 662 C C . ARG A 1 83 ? 17.113 -8.467 -5.978 1.00 96.19 83 ARG A C 1
ATOM 664 O O . ARG A 1 83 ? 17.835 -9.294 -5.437 1.00 96.19 83 ARG A O 1
ATOM 671 N N . SER A 1 84 ? 15.844 -8.698 -6.301 1.00 94.44 84 SER A N 1
ATOM 672 C CA . SER A 1 84 ? 15.135 -9.946 -5.999 1.00 94.44 84 SER A CA 1
ATOM 673 C C . SER A 1 84 ? 15.366 -11.051 -7.041 1.00 94.44 84 SER A C 1
ATOM 675 O O . SER A 1 84 ? 14.752 -12.109 -6.963 1.00 94.44 84 SER A O 1
ATOM 677 N N . GLY A 1 85 ? 16.241 -10.837 -8.036 1.00 96.31 85 GLY A N 1
ATOM 678 C CA . GLY A 1 85 ? 16.518 -11.822 -9.091 1.00 96.31 85 GLY A CA 1
ATOM 679 C C . GLY A 1 85 ? 15.377 -12.002 -10.102 1.00 96.31 85 GLY A C 1
ATOM 680 O O . GLY A 1 85 ? 15.368 -12.969 -10.858 1.00 96.31 85 GLY A O 1
ATOM 681 N N . LEU A 1 86 ? 14.425 -11.068 -10.139 1.00 96.06 86 LEU A N 1
ATOM 682 C CA . LEU A 1 86 ? 13.224 -11.084 -10.982 1.00 96.06 86 LEU A CA 1
ATOM 683 C C . LEU A 1 86 ? 13.286 -10.035 -12.108 1.00 96.06 86 LEU A C 1
ATOM 685 O O . LEU A 1 86 ? 12.262 -9.660 -12.673 1.00 96.06 86 LEU A O 1
ATOM 689 N N . GLY A 1 87 ? 14.482 -9.542 -12.445 1.00 94.00 87 GLY A N 1
ATOM 690 C CA . GLY A 1 87 ? 14.673 -8.477 -13.440 1.00 94.00 87 GLY A CA 1
ATOM 691 C C . GLY A 1 87 ? 14.116 -8.805 -14.832 1.00 94.00 87 GLY A C 1
ATOM 692 O O . GLY A 1 87 ? 13.609 -7.913 -15.505 1.00 94.00 87 GLY A O 1
ATOM 693 N N . ASP A 1 88 ? 14.136 -10.079 -15.228 1.00 95.06 88 ASP A N 1
ATOM 694 C CA . ASP A 1 88 ? 13.668 -10.531 -16.548 1.00 95.06 88 ASP A CA 1
ATOM 695 C C . ASP A 1 88 ? 12.149 -10.799 -16.602 1.00 95.06 88 ASP A C 1
ATOM 697 O O . ASP A 1 88 ? 11.600 -11.145 -17.651 1.00 95.06 88 ASP A O 1
ATOM 701 N N . ARG A 1 89 ? 11.438 -10.648 -15.476 1.00 94.69 89 ARG A N 1
ATOM 702 C CA . ARG A 1 89 ? 9.990 -10.881 -15.384 1.00 94.69 89 ARG A CA 1
ATOM 703 C C . ARG A 1 89 ? 9.211 -9.681 -15.914 1.00 94.69 89 ARG A C 1
ATOM 705 O O . ARG A 1 89 ? 9.015 -8.678 -15.227 1.00 94.69 89 ARG A O 1
ATOM 712 N N . VAL A 1 90 ? 8.754 -9.803 -17.158 1.00 93.31 90 VAL A N 1
ATOM 713 C CA . VAL A 1 90 ? 7.956 -8.779 -17.860 1.00 93.31 90 VAL A CA 1
ATOM 714 C C . VAL A 1 90 ? 6.511 -8.677 -17.367 1.00 93.31 90 VAL A C 1
ATOM 716 O O . VAL A 1 90 ? 5.848 -7.671 -17.605 1.00 93.31 90 VAL A O 1
ATOM 719 N N . ASP A 1 91 ? 6.020 -9.717 -16.698 1.00 94.19 91 ASP A N 1
ATOM 720 C CA . ASP A 1 91 ? 4.694 -9.773 -16.088 1.00 94.19 91 ASP A CA 1
ATOM 721 C C . ASP A 1 91 ? 4.614 -9.015 -14.754 1.00 94.19 91 ASP A C 1
ATOM 723 O O . ASP A 1 91 ? 3.516 -8.715 -14.304 1.00 94.19 91 ASP A O 1
ATOM 727 N N . ILE A 1 92 ? 5.755 -8.649 -14.156 1.00 96.69 92 ILE A N 1
ATOM 728 C CA . ILE A 1 92 ? 5.815 -7.795 -12.965 1.00 96.69 92 ILE A CA 1
ATOM 729 C C . ILE A 1 92 ? 5.837 -6.330 -13.409 1.00 96.69 92 ILE A C 1
ATOM 731 O O . ILE A 1 92 ? 6.877 -5.833 -13.863 1.00 96.69 92 ILE A O 1
ATOM 735 N N . GLN A 1 93 ? 4.696 -5.646 -13.287 1.00 96.25 93 GLN A N 1
ATOM 736 C CA . GLN A 1 93 ? 4.512 -4.259 -13.736 1.00 96.25 93 GLN A CA 1
ATOM 737 C C . GLN A 1 93 ? 4.295 -3.270 -12.585 1.00 96.25 93 GLN A C 1
ATOM 739 O O . GLN A 1 93 ? 4.458 -2.064 -12.772 1.00 96.25 93 GLN A O 1
ATOM 744 N N . THR A 1 94 ? 3.941 -3.773 -11.406 1.00 96.94 94 THR A N 1
ATOM 745 C CA . THR A 1 94 ? 3.614 -2.996 -10.209 1.00 96.94 94 THR A CA 1
ATOM 746 C C . THR A 1 94 ? 4.330 -3.556 -8.981 1.00 96.94 94 THR A C 1
ATOM 748 O O . THR A 1 94 ? 4.854 -4.671 -8.991 1.00 96.94 94 THR A O 1
ATOM 751 N N . TRP A 1 95 ? 4.338 -2.791 -7.891 1.00 96.06 95 TRP A N 1
ATOM 752 C CA . TRP A 1 95 ? 4.848 -3.274 -6.603 1.00 96.06 95 TRP A CA 1
ATOM 753 C C . TRP A 1 95 ? 4.051 -4.456 -6.049 1.00 96.06 95 TRP A C 1
ATOM 755 O O . TRP A 1 95 ? 4.639 -5.344 -5.441 1.00 96.06 95 TRP A O 1
ATOM 765 N N . ILE A 1 96 ? 2.735 -4.502 -6.288 1.00 95.38 96 ILE A N 1
ATOM 766 C CA . ILE A 1 96 ? 1.913 -5.648 -5.876 1.00 95.38 96 ILE A CA 1
ATOM 767 C C . ILE A 1 96 ? 2.320 -6.899 -6.657 1.00 95.38 96 ILE A C 1
ATOM 769 O O . ILE A 1 96 ? 2.468 -7.955 -6.053 1.00 95.38 96 ILE A O 1
ATOM 773 N N . ASP A 1 97 ? 2.586 -6.784 -7.963 1.00 96.75 97 ASP A N 1
ATOM 774 C CA . ASP A 1 97 ? 3.073 -7.921 -8.755 1.00 96.75 97 ASP A CA 1
ATOM 775 C C . ASP A 1 97 ? 4.408 -8.456 -8.226 1.00 96.75 97 ASP A C 1
ATOM 777 O O . ASP A 1 97 ? 4.644 -9.665 -8.235 1.00 96.75 97 ASP A O 1
ATOM 781 N N . LEU A 1 98 ? 5.290 -7.556 -7.774 1.00 96.38 98 LEU A N 1
ATOM 782 C CA . LEU A 1 98 ? 6.575 -7.943 -7.201 1.00 96.38 98 LEU A CA 1
ATOM 783 C C . LEU A 1 98 ? 6.376 -8.692 -5.881 1.00 96.38 98 LEU A C 1
ATOM 785 O O . LEU A 1 98 ? 6.919 -9.783 -5.745 1.00 96.38 98 LEU A O 1
ATOM 789 N N . HIS A 1 99 ? 5.563 -8.165 -4.960 1.00 94.88 99 HIS A N 1
ATOM 790 C CA . HIS A 1 99 ? 5.264 -8.842 -3.693 1.00 94.88 99 HIS A CA 1
ATOM 791 C C . HIS A 1 99 ? 4.606 -10.205 -3.920 1.00 94.88 99 HIS A C 1
ATOM 793 O O . HIS A 1 99 ? 5.002 -11.195 -3.312 1.00 94.88 99 HIS A O 1
ATOM 799 N N . ASP A 1 100 ? 3.644 -10.283 -4.844 1.00 95.44 100 ASP A N 1
ATOM 800 C CA . ASP A 1 100 ? 3.019 -11.545 -5.226 1.00 95.44 100 ASP A CA 1
ATOM 801 C C . ASP A 1 100 ? 4.087 -12.545 -5.692 1.00 95.44 100 ASP A C 1
ATOM 803 O O . ASP A 1 100 ? 4.135 -13.662 -5.181 1.00 95.44 100 ASP A O 1
ATOM 807 N N . ALA A 1 101 ? 4.990 -12.142 -6.592 1.00 95.69 101 ALA A N 1
ATOM 808 C CA . ALA A 1 101 ? 6.058 -13.008 -7.086 1.00 95.69 101 ALA A CA 1
ATOM 809 C C . ALA A 1 101 ? 7.064 -13.423 -5.995 1.00 95.69 101 ALA A C 1
ATOM 811 O O . ALA A 1 101 ? 7.489 -14.580 -5.978 1.00 95.69 101 ALA A O 1
ATOM 812 N N . GLU A 1 102 ? 7.434 -12.514 -5.091 1.00 94.94 102 GLU A N 1
ATOM 813 C CA . GLU A 1 102 ? 8.333 -12.779 -3.957 1.00 94.94 102 GLU A CA 1
ATOM 814 C C . GLU A 1 102 ? 7.715 -13.756 -2.945 1.00 94.94 102 GLU A C 1
ATOM 816 O O . GLU A 1 102 ? 8.415 -14.598 -2.385 1.00 94.94 102 GLU A O 1
ATOM 821 N N . GLU A 1 103 ? 6.394 -13.716 -2.774 1.00 94.81 103 GLU A N 1
ATOM 822 C CA . GLU A 1 103 ? 5.628 -14.645 -1.938 1.00 94.81 103 GLU A CA 1
ATOM 823 C C . GLU A 1 103 ? 5.250 -15.952 -2.663 1.00 94.81 103 GLU A C 1
ATOM 825 O O . GLU A 1 103 ? 4.523 -16.788 -2.121 1.00 94.81 103 GLU A O 1
ATOM 830 N N . GLY A 1 104 ? 5.715 -16.152 -3.901 1.00 94.56 104 GLY A N 1
ATOM 831 C CA . GLY A 1 104 ? 5.417 -17.342 -4.704 1.00 94.56 104 GLY A CA 1
ATOM 832 C C . GLY A 1 104 ? 3.996 -17.382 -5.282 1.00 94.56 104 GLY A C 1
ATOM 833 O O . GLY A 1 104 ? 3.551 -18.425 -5.769 1.00 94.56 104 GLY A O 1
ATOM 834 N N . ARG A 1 105 ? 3.271 -16.262 -5.250 1.00 94.75 105 ARG A N 1
ATOM 835 C CA . ARG A 1 105 ? 1.957 -16.070 -5.874 1.00 94.75 105 ARG A CA 1
ATOM 836 C C . ARG A 1 105 ? 2.137 -15.578 -7.318 1.00 94.75 105 ARG A C 1
ATOM 838 O O . ARG A 1 105 ? 3.131 -14.957 -7.684 1.00 94.75 105 ARG A O 1
ATOM 845 N N . THR A 1 106 ? 1.182 -15.905 -8.189 1.00 92.06 106 THR A N 1
ATOM 846 C CA . THR A 1 106 ? 1.204 -15.410 -9.578 1.00 92.06 106 THR A CA 1
ATOM 847 C C . THR A 1 106 ? 0.637 -13.989 -9.620 1.00 92.06 106 THR A C 1
ATOM 849 O O . THR A 1 106 ? -0.479 -13.818 -9.121 1.00 92.06 106 THR A O 1
ATOM 852 N N . PRO A 1 107 ? 1.336 -13.009 -10.232 1.00 88.94 107 PRO A N 1
ATOM 853 C CA . PRO A 1 107 ? 0.806 -11.662 -10.429 1.00 88.94 107 PRO A CA 1
ATOM 854 C C . PRO A 1 107 ? -0.569 -11.686 -11.101 1.00 88.94 107 PRO A C 1
ATOM 856 O O . PRO A 1 107 ? -0.787 -12.410 -12.080 1.00 88.94 107 PRO A O 1
ATOM 859 N N . ARG A 1 108 ? -1.520 -10.925 -10.557 1.00 78.00 108 ARG A N 1
ATOM 860 C CA . ARG A 1 108 ? -2.908 -10.892 -11.040 1.00 78.00 108 ARG A CA 1
ATOM 861 C C . ARG A 1 108 ? -3.148 -9.632 -11.871 1.00 78.00 108 ARG A C 1
ATOM 863 O O . ARG A 1 108 ? -2.659 -8.566 -11.527 1.00 78.00 108 ARG A O 1
ATOM 870 N N . LYS A 1 109 ? -3.907 -9.782 -12.962 1.00 60.09 109 LYS A N 1
ATOM 871 C CA . LYS A 1 109 ? -4.334 -8.675 -13.834 1.00 60.09 109 LYS A CA 1
ATOM 872 C C . LYS A 1 109 ? -5.477 -7.870 -13.232 1.00 60.09 109 LYS A C 1
ATOM 874 O O . LYS A 1 109 ? -6.338 -8.500 -12.576 1.00 60.09 109 LYS A O 1
#